Protein AF-A0A820RJD2-F1 (afdb_monomer)

Secondary structure (DSSP, 8-state):
-PPP---SPPPSS-SEEEEEEEETTT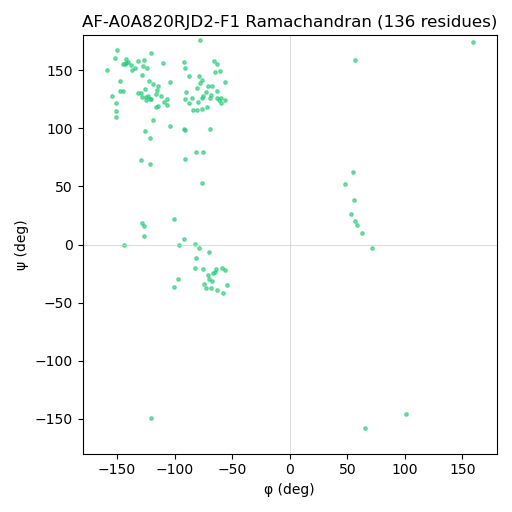TTEEEEEEEETTT--EEEE-TTT-EEEETTEEEE----S-S-EEE--SB--SSSS--GGG------S-----TTS-TT-B-S----EEEEEEE-TTS-EEEEEEEEE-----

Mean predicted aligned error: 5.6 Å

Sequence (138 aa):
PIPLTPPSDQVNSPKYEFNYSSDSSNNNIISFSIKRRKNQAILFDTSLGGLVLNNQFLQIITRLQSSHVYGFGENNHDSLKHNVTAKPSWGIFARDQGTNWDTNSNHYGQHPFYLVMEQTSDDKPSGCMHGVLLLNSN

Foldseek 3Di:
DPDDDDDPDDDDPDQKDKDKDFDPVPVRFIKIWIAGPVVRQTAWTQPPPGWDDDPPDTDGDTDHQDQQKADFDDFDDPDRGDPVVVVDDADFAADPDDHPDDHNYHYHHGFQKMKGQHADPVRHGPVDMDMDGDPDHD

Nearest PDB structures (foldseek):
  3top-assembly2_B  TM=8.978E-01  e=1.390E-06  Homo sapiens
  8cb1-assembly1_A  TM=8.876E-01  e=2.049E-06  Homo sapiens
  8cb6-assembly1_A  TM=8.802E-01  e=1.834E-06  Homo sapiens
  3ctt-assembly1_A  TM=9.058E-01  e=6.947E-06  unclassified
  5nn8-assembly1_A  TM=8.985E-01  e=1.597E-05  Homo sapiens

Structure (mmCIF, N/CA/C/O backbone):
data_AF-A0A820RJD2-F1
#
_entry.id   AF-A0A820RJD2-F1
#
loop_
_atom_site.group_PDB
_atom_site.id
_atom_site.type_symbol
_atom_site.label_atom_id
_atom_site.label_alt_id
_atom_site.label_comp_id
_atom_site.label_asym_id
_atom_site.label_entity_id
_atom_site.label_seq_id
_atom_site.pdbx_PDB_ins_code
_atom_site.Cartn_x
_atom_site.Cartn_y
_atom_site.Cartn_z
_atom_site.occupancy
_atom_site.B_iso_or_equiv
_atom_site.auth_seq_id
_atom_site.auth_comp_id
_atom_site.auth_asym_id
_atom_site.auth_atom_id
_atom_si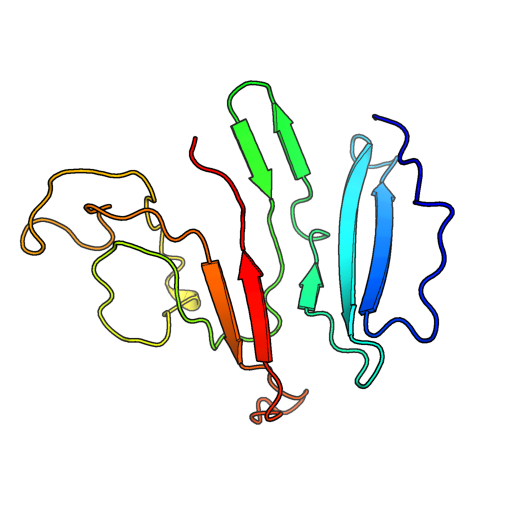te.pdbx_PDB_model_num
ATOM 1 N N . PRO A 1 1 ? -15.449 20.329 6.032 1.00 58.38 1 PRO A N 1
ATOM 2 C CA . PRO A 1 1 ? -15.290 18.853 6.032 1.00 58.38 1 PRO A CA 1
ATOM 3 C C . PRO A 1 1 ? -16.615 18.175 5.668 1.00 58.38 1 PRO A C 1
ATOM 5 O O . PRO A 1 1 ? -17.653 18.606 6.160 1.00 58.38 1 PRO A O 1
ATOM 8 N N . ILE A 1 2 ? -16.590 17.169 4.790 1.00 59.28 2 ILE A N 1
ATOM 9 C CA . ILE A 1 2 ? -17.786 16.373 4.475 1.00 59.28 2 ILE A CA 1
ATOM 10 C C . ILE A 1 2 ? -18.124 15.526 5.715 1.00 59.28 2 ILE A C 1
ATOM 12 O O . ILE A 1 2 ? -17.233 14.830 6.208 1.00 59.28 2 ILE A O 1
ATOM 16 N N . PRO A 1 3 ? -19.356 15.583 6.254 1.00 66.06 3 PRO A N 1
ATOM 17 C CA . PRO A 1 3 ? -19.755 14.737 7.374 1.00 66.06 3 PRO A CA 1
ATOM 18 C C . PRO A 1 3 ? -19.671 13.256 6.988 1.00 66.06 3 PRO A C 1
ATOM 20 O O . PRO A 1 3 ? -20.286 12.830 6.012 1.00 66.06 3 PRO A O 1
ATOM 23 N N . LEU A 1 4 ? -18.922 12.467 7.759 1.00 66.31 4 LEU A N 1
ATOM 24 C CA . LEU A 1 4 ? -18.863 11.019 7.575 1.00 66.31 4 LEU A CA 1
ATOM 25 C C . LEU A 1 4 ? -20.102 10.380 8.208 1.00 66.31 4 LEU A C 1
ATOM 27 O O . LEU A 1 4 ? -20.350 10.547 9.401 1.00 66.31 4 LEU A O 1
ATOM 31 N N . THR A 1 5 ? -20.872 9.643 7.410 1.00 77.25 5 THR A N 1
ATOM 32 C CA . THR A 1 5 ? -22.003 8.827 7.868 1.00 77.25 5 THR A CA 1
ATOM 33 C C . THR A 1 5 ? -21.571 7.361 7.860 1.00 77.25 5 THR A C 1
ATOM 35 O O . THR A 1 5 ? -21.472 6.768 6.785 1.00 77.25 5 THR A O 1
ATOM 38 N N . PRO A 1 6 ? -21.234 6.766 9.020 1.00 72.19 6 PRO A N 1
ATOM 39 C CA . PRO A 1 6 ? -20.865 5.358 9.066 1.00 72.19 6 PRO A CA 1
ATOM 40 C C . PRO A 1 6 ? -22.068 4.475 8.685 1.00 72.19 6 PRO A C 1
ATOM 42 O O . PRO A 1 6 ? -23.209 4.849 8.972 1.00 72.19 6 PRO A O 1
ATOM 45 N N . PRO A 1 7 ? -21.838 3.304 8.060 1.00 76.25 7 PRO A N 1
ATOM 46 C CA . PRO A 1 7 ? -22.906 2.357 7.759 1.00 76.25 7 PRO A CA 1
ATOM 47 C C . PRO A 1 7 ? -23.669 1.957 9.028 1.00 76.25 7 PRO A C 1
ATOM 49 O O . PRO A 1 7 ? -23.059 1.732 10.074 1.00 76.25 7 PRO A O 1
ATOM 52 N N . SER A 1 8 ? -24.995 1.833 8.931 1.00 78.56 8 SER A N 1
ATOM 53 C CA . SER A 1 8 ? -25.840 1.311 10.016 1.00 78.56 8 SER A CA 1
ATOM 54 C C . SER A 1 8 ? -25.656 -0.190 10.235 1.00 78.56 8 SER A C 1
ATOM 56 O O . SER A 1 8 ? -25.879 -0.693 11.336 1.00 78.56 8 SER A O 1
ATOM 58 N N . ASP A 1 9 ? -25.255 -0.901 9.183 1.00 80.94 9 ASP A N 1
ATOM 59 C CA . ASP A 1 9 ? -25.161 -2.352 9.183 1.00 80.94 9 ASP A CA 1
ATOM 60 C C . ASP A 1 9 ? -23.922 -2.803 9.953 1.00 80.94 9 ASP A C 1
ATOM 62 O O . ASP A 1 9 ? -22.778 -2.523 9.582 1.00 80.94 9 ASP A O 1
ATOM 66 N N . GLN A 1 10 ? -24.152 -3.528 11.045 1.00 78.25 10 GLN A N 1
ATOM 67 C CA . GLN A 1 10 ? -23.079 -4.106 11.838 1.00 78.25 10 GLN A CA 1
ATOM 68 C C . GLN A 1 10 ? -22.763 -5.515 11.349 1.00 78.25 10 GLN A C 1
ATOM 70 O O . GLN A 1 10 ? -23.620 -6.396 11.295 1.00 78.25 10 GLN A O 1
ATOM 75 N N . VAL A 1 11 ? -21.495 -5.742 11.015 1.00 83.25 11 VAL A N 1
ATOM 76 C CA . VAL A 1 11 ? -20.992 -7.079 10.696 1.00 83.25 11 VAL A CA 1
ATOM 77 C C . VAL A 1 11 ? -20.831 -7.866 11.994 1.00 83.25 11 VAL A C 1
ATOM 79 O O . VAL A 1 11 ? -20.134 -7.421 12.906 1.00 83.25 11 VAL A O 1
ATOM 82 N N . ASN A 1 12 ? -21.414 -9.064 12.065 1.00 87.12 12 ASN A N 1
ATOM 83 C CA . ASN A 1 12 ? -21.168 -9.989 13.170 1.00 87.12 12 ASN A CA 1
ATOM 84 C C . ASN A 1 12 ? -19.689 -10.410 13.187 1.00 87.12 12 ASN A C 1
ATOM 86 O O . ASN A 1 12 ? -19.163 -10.896 12.187 1.00 87.12 12 ASN A O 1
ATOM 90 N N . SER A 1 13 ? -19.021 -10.232 14.330 1.00 88.31 13 SER A N 1
ATOM 91 C CA . SER A 1 13 ? -17.605 -10.588 14.534 1.00 88.31 13 SER A CA 1
ATOM 92 C C . SER A 1 13 ? -16.647 -9.953 13.504 1.00 88.31 13 SER A C 1
ATOM 94 O O . SER A 1 13 ? -15.963 -10.664 12.758 1.00 88.31 13 SER A O 1
ATOM 96 N N . PRO A 1 14 ? -16.548 -8.610 13.456 1.00 91.81 14 PRO A N 1
ATOM 97 C CA . PRO A 1 14 ? -15.721 -7.925 12.469 1.00 91.81 14 PRO A CA 1
ATOM 98 C C . PRO A 1 14 ? -14.242 -8.288 12.655 1.00 91.81 14 PRO A C 1
ATOM 100 O O . PRO A 1 14 ? -13.703 -8.222 13.756 1.00 91.81 14 PRO A O 1
ATOM 103 N N . LYS A 1 15 ? -13.544 -8.652 11.573 1.00 94.19 15 LYS A N 1
ATOM 104 C CA . LYS A 1 15 ? -12.104 -8.992 11.630 1.00 94.19 15 LYS A CA 1
ATOM 105 C C . LYS A 1 15 ? -11.202 -7.762 11.775 1.00 94.19 15 LYS A C 1
ATOM 107 O O . LYS A 1 15 ? -10.064 -7.877 12.242 1.00 94.19 15 LYS A O 1
ATOM 112 N N . TYR A 1 16 ? -11.724 -6.599 11.400 1.00 95.00 16 TYR A N 1
ATOM 113 C CA . TYR A 1 16 ? -11.017 -5.327 11.380 1.00 95.00 16 TYR A CA 1
ATOM 114 C C . TYR A 1 16 ? -11.783 -4.268 12.176 1.00 95.00 16 TYR A C 1
ATOM 116 O O . TYR A 1 16 ? -12.977 -4.395 12.453 1.00 95.00 16 TYR A O 1
ATOM 124 N N . GLU A 1 17 ? -11.062 -3.242 12.586 1.00 94.25 17 GLU A N 1
ATOM 125 C CA . GLU A 1 17 ? -11.560 -2.056 13.263 1.00 94.25 17 GLU A CA 1
ATOM 126 C C . GLU A 1 17 ? -11.133 -0.851 12.429 1.00 94.25 17 GLU A C 1
ATOM 128 O O . GLU A 1 17 ? -9.963 -0.745 12.059 1.00 94.25 17 GLU A O 1
ATOM 133 N N . PHE A 1 18 ? -12.094 0.006 12.094 1.00 92.69 18 PHE A N 1
ATOM 134 C CA . PHE A 1 18 ? -11.868 1.250 11.372 1.00 92.69 18 PHE A CA 1
ATOM 135 C C . PHE A 1 18 ? -12.036 2.401 12.355 1.00 92.69 18 PHE A C 1
ATOM 137 O O . PHE A 1 18 ? -13.110 2.563 12.932 1.00 92.69 18 PHE A O 1
ATOM 144 N N . ASN A 1 19 ? -10.980 3.185 12.532 1.00 91.69 19 ASN A N 1
ATOM 145 C CA . ASN A 1 19 ? -10.979 4.358 13.395 1.00 91.69 19 ASN A CA 1
ATOM 146 C C . ASN A 1 19 ? -10.693 5.583 12.539 1.00 91.69 19 ASN A C 1
ATOM 148 O O . ASN A 1 19 ? -9.804 5.532 11.695 1.00 91.69 19 ASN A O 1
ATOM 152 N N . TYR A 1 20 ? -11.398 6.684 12.771 1.00 89.94 20 TYR A N 1
ATOM 153 C CA . TYR A 1 20 ? -11.134 7.951 12.099 1.00 89.94 20 TYR A CA 1
ATOM 154 C C . TYR A 1 20 ? -11.130 9.095 13.106 1.00 89.94 20 TYR A C 1
ATOM 156 O O . TYR A 1 20 ? -11.788 9.033 14.145 1.00 89.94 20 TYR A O 1
ATOM 164 N N . SER A 1 21 ? -10.378 10.141 12.795 1.00 86.06 21 SER A N 1
ATOM 165 C CA . SER A 1 21 ? -10.306 11.361 13.587 1.00 86.06 21 SER A CA 1
ATOM 166 C C . SER A 1 21 ? -10.200 12.574 12.670 1.00 86.06 21 SER A C 1
ATOM 168 O O . SER A 1 21 ? -9.779 12.478 11.514 1.00 86.06 21 SER A O 1
ATOM 170 N N . SER A 1 22 ? -10.615 13.723 13.193 1.00 84.38 22 SER A N 1
ATOM 171 C CA . SER A 1 22 ? -10.466 15.024 12.550 1.00 84.38 22 SER A CA 1
ATOM 172 C C . SER A 1 22 ? -9.730 15.934 13.518 1.00 84.38 22 SER A C 1
ATOM 174 O O . SER A 1 22 ? -10.185 16.109 14.648 1.00 84.38 22 SER A O 1
ATOM 176 N N . ASP A 1 23 ? -8.611 16.509 13.086 1.00 80.19 23 ASP A N 1
ATOM 177 C CA . ASP A 1 23 ? -7.859 17.467 13.895 1.00 80.19 23 ASP A CA 1
ATOM 178 C C . ASP A 1 23 ? -8.332 18.896 13.609 1.00 80.19 23 ASP A C 1
ATOM 180 O O . ASP A 1 23 ? -7.919 19.539 12.640 1.00 80.19 23 ASP A O 1
ATOM 184 N N . SER A 1 24 ? -9.208 19.405 14.476 1.00 77.38 24 SER A N 1
ATOM 185 C CA . SER A 1 24 ? -9.743 20.767 14.378 1.00 77.38 24 SER A CA 1
ATOM 186 C C . SER A 1 24 ? -8.677 21.856 14.544 1.00 77.38 24 SER A C 1
ATOM 188 O O . SER A 1 24 ? -8.896 22.984 14.108 1.00 77.38 24 SER A O 1
ATOM 190 N N . SER A 1 25 ? -7.531 21.544 15.162 1.00 79.12 25 SER A N 1
ATOM 191 C CA . SER A 1 25 ? -6.423 22.489 15.346 1.00 79.12 25 SER A CA 1
ATOM 192 C C . SER A 1 25 ? -5.526 22.602 14.110 1.00 79.12 25 SER A C 1
ATOM 194 O O . SER A 1 25 ? -4.859 23.618 13.922 1.00 79.12 25 SER A O 1
ATOM 196 N N . ASN A 1 26 ? -5.567 21.601 13.226 1.00 72.12 26 ASN A N 1
ATOM 197 C CA . ASN A 1 26 ? -4.748 21.517 12.023 1.00 72.12 26 ASN A CA 1
ATOM 198 C C . ASN A 1 26 ? -5.626 21.427 10.767 1.00 72.12 26 ASN A C 1
ATOM 200 O O . ASN A 1 26 ? -5.734 20.386 10.123 1.00 72.12 26 ASN A O 1
ATOM 204 N N . ASN A 1 27 ? -6.308 22.530 10.446 1.00 73.44 27 ASN A N 1
ATOM 205 C CA . ASN A 1 27 ? -7.124 22.704 9.237 1.00 73.44 27 ASN A CA 1
ATOM 206 C C . ASN A 1 27 ? -8.194 21.612 8.991 1.00 73.44 27 ASN A C 1
ATOM 208 O O . ASN A 1 27 ? -8.591 21.374 7.851 1.00 73.44 27 ASN A O 1
AT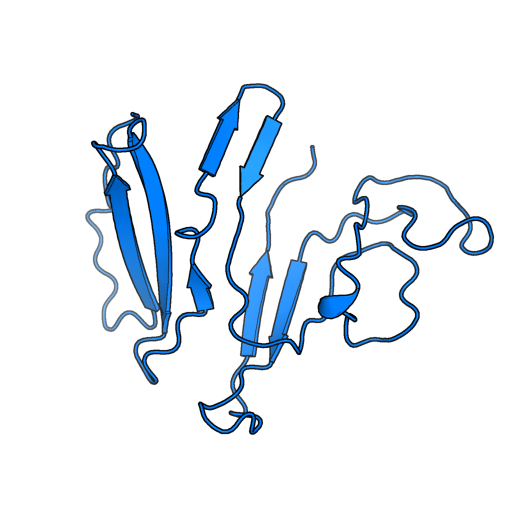OM 212 N N . ASN A 1 28 ? -8.680 20.950 10.050 1.00 76.38 28 ASN A N 1
ATOM 213 C CA . ASN A 1 28 ? -9.611 19.818 9.968 1.00 76.38 28 ASN A CA 1
ATOM 214 C C . ASN A 1 28 ? -9.092 18.661 9.099 1.00 76.38 28 ASN A C 1
ATOM 216 O O . ASN A 1 28 ? -9.864 18.052 8.350 1.00 76.38 28 ASN A O 1
ATOM 220 N N . ILE A 1 29 ? -7.790 18.363 9.173 1.00 79.44 29 ILE A N 1
ATOM 221 C CA . ILE A 1 29 ? -7.221 17.195 8.498 1.00 79.44 29 ILE A CA 1
ATOM 222 C C . ILE A 1 29 ? -7.911 15.934 9.026 1.00 79.44 29 ILE A C 1
ATOM 224 O O . ILE A 1 29 ? -7.958 15.682 10.232 1.00 79.44 29 ILE A O 1
ATOM 228 N N . ILE A 1 30 ? -8.443 15.142 8.095 1.00 84.94 30 ILE A N 1
ATOM 229 C CA . ILE A 1 30 ? -9.058 13.849 8.379 1.00 84.94 30 ILE A CA 1
ATOM 230 C C . ILE A 1 30 ? -7.980 12.775 8.280 1.00 84.94 30 ILE A C 1
ATOM 232 O O . ILE A 1 30 ? -7.256 12.693 7.284 1.00 84.94 30 ILE A O 1
ATOM 236 N N . SER A 1 31 ? -7.916 11.921 9.296 1.00 89.69 31 SER A N 1
ATOM 237 C CA . SER A 1 31 ? -7.101 10.712 9.277 1.00 89.69 31 SER A CA 1
ATOM 238 C C . SER A 1 31 ? -7.933 9.491 9.643 1.00 89.69 31 SER A C 1
ATOM 240 O O . SER A 1 31 ? -8.949 9.597 10.332 1.00 89.69 31 SER A O 1
ATOM 242 N N . PHE A 1 32 ? -7.520 8.326 9.160 1.00 92.38 32 PHE A N 1
ATOM 243 C CA . PHE A 1 32 ? -8.120 7.061 9.540 1.00 92.38 32 PHE A CA 1
ATOM 244 C C . PHE A 1 32 ? -7.069 5.965 9.658 1.00 92.38 32 PHE A C 1
ATOM 246 O O . PHE A 1 32 ? -5.975 6.046 9.099 1.00 92.38 32 PHE A O 1
ATOM 253 N N . SER A 1 33 ? -7.429 4.916 10.386 1.00 95.12 33 SER A N 1
ATOM 254 C CA . SER A 1 33 ? -6.627 3.713 10.520 1.00 95.12 33 SER A CA 1
ATOM 255 C C . SER A 1 33 ? -7.483 2.456 10.431 1.00 95.12 33 SER A C 1
ATOM 257 O O . SER A 1 33 ? -8.659 2.442 10.801 1.00 95.12 33 SER A O 1
ATOM 259 N N . ILE A 1 34 ? -6.866 1.389 9.931 1.00 96.25 34 ILE A N 1
ATOM 260 C CA . ILE A 1 34 ? -7.435 0.046 9.865 1.00 96.25 34 ILE A CA 1
ATOM 261 C C . ILE A 1 34 ? -6.578 -0.860 10.741 1.00 96.25 34 ILE A C 1
ATOM 263 O O . ILE A 1 34 ? -5.394 -1.071 10.471 1.00 96.25 34 ILE A O 1
ATOM 267 N N . LYS A 1 35 ? -7.188 -1.429 11.780 1.00 96.62 35 LYS A N 1
ATOM 268 C CA . LYS A 1 35 ? -6.530 -2.324 12.736 1.00 96.62 35 LYS A CA 1
ATOM 269 C C . LYS A 1 35 ? -7.122 -3.725 12.648 1.00 96.62 35 LYS A C 1
ATOM 271 O O . LYS A 1 35 ? -8.340 -3.900 12.661 1.00 96.62 35 LYS A O 1
ATOM 276 N N . ARG A 1 36 ? -6.282 -4.758 12.594 1.00 95.62 36 ARG A N 1
ATOM 277 C CA . ARG A 1 36 ? -6.732 -6.153 12.695 1.00 95.62 36 ARG A CA 1
ATOM 278 C C . ARG A 1 36 ? -7.058 -6.487 14.147 1.00 95.62 36 ARG A C 1
ATOM 280 O O . ARG A 1 36 ? -6.200 -6.377 15.015 1.00 95.62 36 ARG A O 1
ATOM 287 N N . ARG A 1 37 ? -8.266 -6.986 14.424 1.00 95.19 37 ARG A N 1
ATOM 288 C CA . ARG A 1 37 ? -8.695 -7.261 15.809 1.00 95.19 37 ARG A CA 1
ATOM 289 C C . ARG A 1 37 ? -7.947 -8.415 16.470 1.00 95.19 37 ARG A C 1
ATOM 291 O O . ARG A 1 37 ? -7.636 -8.339 17.652 1.00 95.19 37 ARG A O 1
ATOM 298 N N . LYS A 1 38 ? -7.632 -9.471 15.712 1.00 93.69 38 LYS A N 1
ATOM 299 C CA . LYS A 1 38 ? -7.027 -10.705 16.247 1.00 93.69 38 LYS A CA 1
ATOM 300 C C . LYS A 1 38 ? -5.697 -10.463 16.974 1.00 93.69 38 LYS A C 1
ATOM 302 O O . LYS A 1 38 ? -5.459 -11.078 18.002 1.00 93.69 38 LYS A O 1
ATOM 307 N N . ASN A 1 39 ? -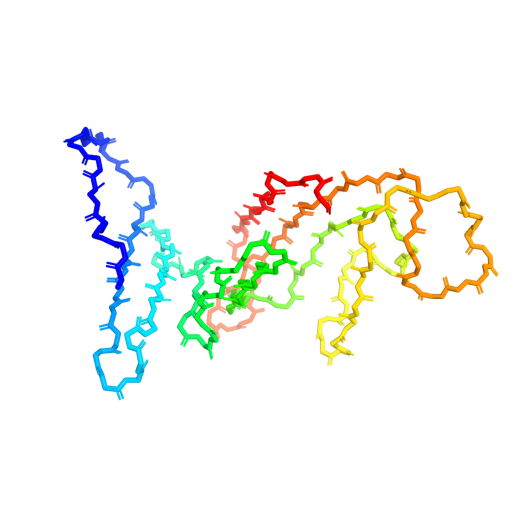4.837 -9.611 16.420 1.00 92.31 39 ASN A N 1
ATOM 308 C CA . ASN A 1 39 ? -3.482 -9.356 16.923 1.00 92.31 39 ASN A CA 1
ATOM 309 C C . ASN A 1 39 ? -3.203 -7.863 17.169 1.00 92.31 39 ASN A C 1
ATOM 311 O O . ASN A 1 39 ? -2.062 -7.501 17.424 1.00 92.31 39 ASN A O 1
ATOM 315 N N . GLN A 1 40 ? -4.225 -7.008 17.058 1.00 93.62 40 GLN A N 1
ATOM 316 C CA . GLN A 1 40 ? -4.141 -5.552 17.227 1.00 93.62 40 GLN A CA 1
ATOM 317 C C . GLN A 1 40 ? -3.156 -4.847 16.273 1.00 93.62 40 GLN A C 1
ATOM 319 O O . GLN A 1 40 ? -2.819 -3.687 16.495 1.00 93.62 40 GLN A O 1
ATOM 324 N N . ALA A 1 41 ? -2.729 -5.502 15.188 1.00 94.25 41 ALA A N 1
ATOM 325 C CA . ALA A 1 41 ? -1.817 -4.906 14.218 1.00 94.25 41 ALA A CA 1
ATOM 326 C C . ALA A 1 41 ? -2.504 -3.773 13.441 1.00 94.25 41 ALA A C 1
ATOM 328 O O . ALA A 1 41 ? -3.588 -3.965 12.880 1.00 94.25 41 ALA A O 1
ATOM 329 N N . ILE A 1 42 ? -1.860 -2.607 13.388 1.00 95.44 42 ILE A N 1
ATOM 330 C CA . ILE A 1 42 ? -2.272 -1.480 12.545 1.00 95.44 42 ILE A CA 1
ATOM 331 C C . ILE A 1 42 ? -1.767 -1.759 11.128 1.00 95.44 42 ILE A C 1
ATOM 333 O O . ILE A 1 42 ? -0.565 -1.878 10.910 1.00 95.44 42 ILE A O 1
ATOM 337 N N . LEU A 1 43 ? -2.692 -1.922 10.184 1.00 96.06 43 LEU A N 1
ATOM 338 C CA . LEU A 1 43 ? -2.394 -2.323 8.804 1.00 96.06 43 LEU A CA 1
ATOM 339 C C . LEU A 1 43 ? -2.319 -1.122 7.856 1.00 96.06 43 LEU A C 1
ATOM 341 O O . LEU A 1 43 ? -1.606 -1.153 6.861 1.00 96.06 43 LEU A O 1
ATOM 345 N N . PHE A 1 44 ? -3.074 -0.071 8.164 1.00 96.19 44 PHE A N 1
ATOM 346 C CA . PHE A 1 44 ? -3.137 1.160 7.387 1.00 96.19 44 PHE A CA 1
ATOM 347 C C . PHE A 1 44 ? -3.373 2.315 8.357 1.00 96.19 44 PHE A C 1
ATOM 349 O O . PHE A 1 44 ? -4.238 2.196 9.224 1.00 96.19 44 PHE A O 1
ATOM 356 N N . ASP A 1 45 ? -2.610 3.397 8.251 1.00 94.88 45 ASP A N 1
ATOM 357 C CA . ASP A 1 45 ? -2.668 4.537 9.172 1.00 94.88 45 ASP A CA 1
ATOM 358 C C . ASP A 1 45 ? -2.271 5.823 8.453 1.00 94.88 45 ASP A C 1
ATOM 360 O O . ASP A 1 45 ? -1.098 6.017 8.122 1.00 94.88 45 ASP A O 1
ATOM 364 N N . THR A 1 46 ? -3.247 6.707 8.240 1.00 93.88 46 THR A N 1
ATOM 365 C CA . THR A 1 46 ? -3.048 7.969 7.519 1.00 93.88 46 THR A CA 1
ATOM 366 C C . THR A 1 46 ? -2.695 9.162 8.398 1.00 93.88 46 THR A C 1
ATOM 368 O O . THR A 1 46 ? -2.548 10.273 7.886 1.00 93.88 46 THR A O 1
ATOM 371 N N . SER A 1 47 ? -2.502 8.966 9.705 1.00 89.19 47 SER A N 1
ATOM 372 C CA . SER A 1 47 ? -2.234 10.052 10.661 1.00 89.19 47 SER A CA 1
ATOM 373 C C . SER A 1 47 ? -0.977 10.880 10.356 1.00 89.19 47 SER A C 1
ATOM 375 O O . SER A 1 47 ? -0.868 12.011 10.819 1.00 89.19 47 SER A O 1
ATOM 377 N N . LEU A 1 48 ? -0.036 10.353 9.562 1.00 85.50 48 LEU A N 1
ATOM 378 C CA . LEU A 1 48 ? 1.238 11.015 9.259 1.00 85.50 48 LEU A CA 1
ATOM 379 C C . LEU A 1 48 ? 1.113 12.185 8.271 1.00 85.50 48 LEU A C 1
ATOM 381 O O . LEU A 1 48 ? 1.876 13.141 8.364 1.00 85.50 48 LEU A O 1
ATOM 385 N N . GLY A 1 49 ? 0.191 12.099 7.312 1.00 78.00 49 GLY A N 1
ATOM 386 C CA . GLY A 1 49 ? 0.080 13.080 6.225 1.00 78.00 49 GLY A CA 1
ATOM 387 C C . GLY A 1 49 ? -1.346 13.379 5.772 1.00 78.00 49 GLY A C 1
ATOM 388 O O . GLY A 1 49 ? -1.535 14.211 4.889 1.00 78.00 49 GLY A O 1
ATOM 389 N N . GLY A 1 50 ? -2.342 12.725 6.378 1.00 74.69 50 GLY A N 1
ATOM 390 C CA . GLY A 1 50 ? -3.752 12.949 6.099 1.00 74.69 50 GLY A CA 1
ATOM 391 C C . GLY A 1 50 ? -4.176 12.553 4.685 1.00 74.69 50 GLY A C 1
ATOM 392 O O . GLY A 1 50 ? -3.548 11.730 4.011 1.00 74.69 50 GLY A O 1
ATOM 393 N N . LEU A 1 51 ? -5.289 13.148 4.263 1.00 84.56 51 LEU A N 1
ATOM 394 C CA . LEU A 1 51 ? -5.937 12.938 2.975 1.00 84.56 51 LEU A CA 1
ATOM 395 C C . LEU A 1 51 ? -6.101 14.287 2.264 1.00 84.56 51 LEU A C 1
ATOM 397 O O . LEU A 1 51 ? -6.682 15.214 2.829 1.00 84.56 51 LEU A O 1
ATOM 401 N N . VAL A 1 52 ? -5.636 14.387 1.018 1.00 85.31 52 VAL A N 1
ATOM 402 C CA . VAL A 1 52 ? -5.903 15.535 0.138 1.00 85.31 52 VAL A CA 1
ATOM 403 C C . VAL A 1 52 ? -6.898 15.099 -0.928 1.00 85.31 52 VAL A C 1
ATOM 405 O O . VAL A 1 52 ? -6.649 14.122 -1.631 1.00 85.31 52 VAL A O 1
ATOM 408 N N . LEU A 1 53 ? -8.013 15.824 -1.047 1.00 87.56 53 LEU A N 1
ATOM 409 C CA . LEU A 1 53 ? -9.063 15.573 -2.036 1.00 87.56 53 LEU A CA 1
ATOM 410 C C . LEU A 1 53 ? -9.333 16.848 -2.837 1.00 87.56 53 LEU A C 1
ATOM 412 O O . LEU A 1 53 ? -10.078 17.719 -2.395 1.00 87.56 53 LEU A O 1
ATOM 416 N N . ASN A 1 54 ? -8.735 16.945 -4.020 1.00 89.25 54 ASN A N 1
ATOM 417 C CA . ASN A 1 54 ? -9.006 17.993 -4.999 1.00 89.25 54 ASN A CA 1
ATOM 418 C C . ASN A 1 54 ? -9.504 17.371 -6.309 1.00 89.25 54 ASN A C 1
ATOM 420 O O . ASN A 1 54 ? -9.308 16.185 -6.559 1.00 89.25 54 ASN A O 1
ATOM 424 N N . ASN A 1 55 ? -10.093 18.194 -7.182 1.00 91.88 55 ASN A N 1
ATOM 425 C CA . ASN A 1 55 ? -10.709 17.741 -8.435 1.00 91.88 55 ASN A CA 1
ATOM 426 C C . ASN A 1 55 ? -9.773 16.916 -9.346 1.00 91.88 55 ASN A C 1
ATOM 428 O O . ASN A 1 55 ? -10.225 15.997 -10.011 1.00 91.88 55 ASN A O 1
ATOM 432 N N . GLN A 1 56 ? -8.478 17.241 -9.379 1.00 95.31 56 GLN A N 1
ATOM 433 C CA . GLN A 1 56 ? -7.476 16.553 -10.210 1.00 95.31 56 GLN A CA 1
ATOM 434 C C . GLN A 1 56 ? -6.248 16.111 -9.399 1.00 95.31 56 GLN A C 1
ATOM 436 O O . GLN A 1 56 ? -5.174 15.895 -9.951 1.00 95.31 56 GLN A O 1
ATOM 441 N N . PHE A 1 57 ? -6.374 16.031 -8.072 1.00 93.12 57 PHE A N 1
ATOM 442 C CA . PHE A 1 57 ? -5.277 15.595 -7.214 1.00 93.12 57 PHE A CA 1
ATOM 443 C C . PHE A 1 57 ? -5.816 14.933 -5.952 1.00 93.12 57 PHE A C 1
ATOM 445 O O . PHE A 1 57 ? -6.456 15.581 -5.119 1.00 93.12 57 PHE A O 1
ATOM 452 N N . LEU A 1 58 ? -5.527 13.643 -5.820 1.00 93.06 58 LEU A N 1
ATOM 453 C CA . LEU A 1 58 ? -5.830 12.847 -4.643 1.00 93.06 58 LEU A CA 1
ATOM 454 C C . LEU A 1 58 ? -4.507 12.389 -4.034 1.00 93.06 58 LEU A C 1
ATOM 456 O O . LEU A 1 58 ? -3.665 11.837 -4.738 1.00 93.06 58 LEU A O 1
ATOM 460 N N . GLN A 1 59 ? -4.330 12.589 -2.731 1.00 92.12 59 GLN A N 1
ATOM 461 C CA . GLN A 1 59 ? -3.159 12.087 -2.015 1.00 92.12 59 GLN A CA 1
ATOM 462 C C . GLN A 1 59 ? -3.595 11.377 -0.747 1.00 92.12 59 GLN A C 1
ATOM 464 O O . GLN A 1 59 ? -4.334 11.933 0.066 1.00 92.12 59 GLN A O 1
ATOM 469 N N . ILE A 1 60 ? -3.076 10.168 -0.565 1.00 93.19 60 ILE A N 1
ATOM 470 C CA . ILE A 1 60 ? -3.198 9.394 0.660 1.00 93.19 60 ILE A CA 1
ATOM 471 C C . ILE A 1 60 ? -1.806 8.930 1.073 1.00 93.19 60 ILE A C 1
ATOM 473 O O . ILE A 1 60 ? -1.043 8.414 0.259 1.00 93.19 60 ILE A O 1
ATOM 477 N N . ILE A 1 61 ? -1.462 9.143 2.337 1.00 92.88 61 ILE A N 1
ATOM 478 C CA . ILE A 1 61 ? -0.210 8.665 2.922 1.00 92.88 61 ILE A CA 1
ATOM 479 C C . ILE A 1 61 ? -0.583 7.635 3.973 1.00 92.88 61 ILE A C 1
ATOM 481 O O . ILE A 1 61 ? -1.504 7.872 4.745 1.00 92.88 61 ILE A O 1
ATOM 485 N N . THR A 1 62 ? 0.129 6.511 4.020 1.00 94.25 62 THR A N 1
ATOM 486 C CA . THR A 1 62 ? -0.015 5.529 5.097 1.00 94.25 62 THR A CA 1
ATOM 487 C C . THR A 1 62 ? 1.334 5.182 5.695 1.00 94.25 62 THR A C 1
ATOM 489 O O . THR A 1 62 ? 2.340 5.089 4.990 1.00 94.25 62 THR A O 1
ATOM 492 N N . ARG A 1 63 ? 1.354 4.924 7.001 1.00 93.31 63 ARG A N 1
ATOM 493 C CA . ARG A 1 63 ? 2.463 4.216 7.634 1.00 93.31 63 ARG A CA 1
ATOM 494 C C . ARG A 1 63 ? 2.398 2.740 7.238 1.00 93.31 63 ARG A C 1
ATOM 496 O O . ARG A 1 63 ? 1.338 2.122 7.321 1.00 93.31 63 ARG A O 1
ATOM 503 N N . LEU A 1 64 ? 3.520 2.183 6.791 1.00 93.00 64 LEU A N 1
ATOM 504 C CA . LEU A 1 64 ? 3.639 0.748 6.536 1.00 93.00 64 LEU A CA 1
ATOM 505 C C . LEU A 1 64 ? 3.818 0.002 7.861 1.00 93.00 64 LEU A C 1
ATOM 507 O O . LEU A 1 64 ? 4.575 0.449 8.721 1.00 93.00 64 LEU A O 1
ATOM 511 N N . GLN A 1 65 ? 3.159 -1.149 8.007 1.00 93.38 65 GLN A N 1
ATOM 512 C CA . GLN A 1 65 ? 3.340 -2.011 9.181 1.00 93.38 65 GLN A CA 1
ATOM 513 C C . GLN A 1 65 ? 4.750 -2.628 9.225 1.00 93.38 65 GLN A C 1
ATOM 515 O O . GLN A 1 65 ? 5.285 -2.848 10.306 1.00 93.38 65 GLN A O 1
ATOM 520 N N . SER A 1 66 ? 5.355 -2.878 8.057 1.00 94.19 66 SER A N 1
ATOM 521 C CA . SER A 1 66 ? 6.703 -3.433 7.911 1.00 94.19 66 SER A CA 1
ATOM 522 C C . SER A 1 66 ? 7.381 -2.932 6.628 1.00 94.19 66 SER A C 1
ATOM 524 O O . SER A 1 66 ? 6.729 -2.394 5.732 1.00 94.19 66 SER A O 1
ATOM 526 N N . SER A 1 67 ? 8.692 -3.158 6.499 1.00 93.88 67 SER A N 1
ATOM 527 C CA . SER A 1 67 ? 9.449 -2.865 5.268 1.00 93.88 67 SER A CA 1
ATOM 528 C C . SER A 1 67 ? 9.341 -3.959 4.191 1.00 93.88 67 SER A C 1
ATOM 530 O O . SER A 1 67 ? 9.962 -3.858 3.134 1.00 93.88 67 SER A O 1
ATOM 532 N N . HIS A 1 68 ? 8.588 -5.032 4.443 1.00 95.31 68 HIS A N 1
ATOM 533 C CA . HIS A 1 68 ? 8.444 -6.171 3.535 1.00 95.31 68 HIS A CA 1
ATOM 534 C C . HIS A 1 68 ? 7.263 -5.958 2.590 1.00 95.31 68 HIS A C 1
ATOM 536 O O . HIS A 1 68 ? 6.212 -6.578 2.757 1.00 95.31 68 HIS A O 1
ATOM 542 N N . VAL A 1 69 ? 7.452 -5.062 1.620 1.00 96.62 69 VAL A N 1
ATOM 543 C CA . VAL A 1 69 ? 6.431 -4.660 0.641 1.00 96.62 69 VAL A CA 1
ATOM 544 C C . VAL A 1 69 ? 6.698 -5.302 -0.719 1.00 96.62 69 VAL A C 1
ATOM 546 O O . VAL A 1 69 ? 7.845 -5.376 -1.159 1.00 96.62 69 VAL A O 1
ATOM 549 N N . TYR A 1 70 ? 5.628 -5.733 -1.381 1.00 97.12 70 TYR A N 1
ATOM 550 C CA . TYR A 1 70 ? 5.623 -6.431 -2.667 1.00 97.12 70 TYR A CA 1
ATOM 551 C C . TYR A 1 70 ? 4.464 -5.928 -3.536 1.00 97.12 70 TYR A C 1
ATOM 553 O O . TYR A 1 70 ? 3.459 -5.463 -2.999 1.00 97.12 70 TYR A O 1
ATOM 561 N N . GLY A 1 71 ? 4.548 -6.080 -4.857 1.00 96.56 71 GLY A N 1
ATOM 562 C CA . GLY A 1 71 ? 3.491 -5.667 -5.789 1.00 96.56 71 GLY A CA 1
ATOM 563 C C . GLY A 1 71 ? 3.804 -4.337 -6.466 1.00 96.56 71 GLY A C 1
ATOM 564 O O . GLY A 1 71 ? 4.972 -4.063 -6.728 1.00 96.56 71 GLY A O 1
ATOM 565 N N . PHE A 1 72 ? 2.775 -3.533 -6.732 1.00 95.56 72 PHE A N 1
ATOM 566 C CA . PHE A 1 72 ? 2.769 -2.427 -7.695 1.00 95.56 72 PHE A CA 1
ATOM 567 C C . PHE A 1 72 ? 3.143 -2.868 -9.118 1.00 95.56 72 PHE A C 1
ATOM 569 O O . PHE A 1 72 ? 3.735 -3.927 -9.333 1.00 95.56 72 PHE A O 1
ATOM 576 N N . GLY A 1 73 ? 2.751 -2.081 -10.114 1.00 93.75 73 GLY A N 1
ATOM 577 C CA . GLY A 1 73 ? 3.133 -2.336 -11.497 1.00 93.75 73 GLY A CA 1
ATOM 578 C C . GLY A 1 73 ? 2.222 -1.664 -12.522 1.00 93.75 73 GLY A C 1
ATOM 579 O O . GLY A 1 73 ? 1.191 -1.097 -12.169 1.00 93.75 73 GLY A O 1
ATOM 580 N N . GLU A 1 74 ? 2.553 -1.749 -13.807 1.00 95.12 74 GLU A N 1
ATOM 581 C CA . GLU A 1 74 ? 3.733 -2.437 -14.352 1.00 95.12 74 GLU A CA 1
ATOM 582 C C . GLU A 1 74 ? 4.972 -1.521 -14.394 1.00 95.12 74 GLU A C 1
ATOM 584 O O . GLU A 1 74 ? 4.960 -0.472 -15.037 1.00 95.12 74 GLU A O 1
ATOM 589 N N . ASN A 1 75 ? 6.047 -1.934 -13.716 1.00 94.06 75 ASN A N 1
ATOM 590 C CA . ASN A 1 75 ? 7.324 -1.224 -13.607 1.00 94.06 75 ASN A CA 1
ATOM 591 C C . ASN A 1 75 ? 8.473 -2.248 -13.581 1.00 94.06 75 ASN A C 1
ATOM 593 O O . ASN A 1 75 ? 8.286 -3.388 -13.148 1.00 94.06 75 ASN A O 1
ATOM 597 N N . ASN A 1 76 ? 9.677 -1.836 -13.977 1.00 91.50 76 ASN A N 1
ATOM 598 C CA . ASN A 1 76 ? 10.883 -2.619 -13.714 1.00 91.50 76 ASN A CA 1
ATOM 599 C C . ASN A 1 76 ? 11.240 -2.561 -12.221 1.00 91.50 76 ASN A C 1
ATOM 601 O O . ASN A 1 76 ? 11.549 -1.488 -11.701 1.00 91.50 76 ASN A O 1
ATOM 605 N N . HIS A 1 77 ? 11.238 -3.711 -11.547 1.00 91.25 77 HIS A N 1
ATOM 606 C CA . HIS A 1 77 ? 11.709 -3.844 -10.167 1.00 91.25 77 HIS A CA 1
ATOM 607 C C . HIS A 1 77 ? 12.994 -4.680 -10.124 1.00 91.25 77 HIS A C 1
ATOM 609 O O . HIS A 1 77 ? 13.008 -5.808 -10.614 1.00 91.25 77 HIS A O 1
ATOM 615 N N . ASP A 1 78 ? 14.047 -4.169 -9.477 1.00 89.69 78 ASP A N 1
ATOM 616 C CA . ASP A 1 78 ? 15.331 -4.883 -9.337 1.00 89.69 78 ASP A CA 1
ATOM 617 C C . ASP A 1 78 ? 15.223 -6.146 -8.469 1.00 89.69 78 ASP A C 1
ATOM 619 O O . ASP A 1 78 ? 16.032 -7.069 -8.566 1.00 89.69 78 ASP A O 1
ATOM 623 N N . SER A 1 79 ? 14.227 -6.193 -7.583 1.00 93.75 79 SER A N 1
ATOM 624 C CA . SER A 1 79 ? 13.932 -7.365 -6.768 1.00 93.75 79 SER A CA 1
ATOM 625 C C . SER A 1 79 ? 12.451 -7.422 -6.407 1.00 93.75 79 SER A C 1
ATOM 627 O O . SER A 1 79 ? 11.753 -6.411 -6.447 1.00 93.75 79 SER A O 1
ATOM 629 N N . LEU A 1 80 ? 11.972 -8.606 -6.020 1.00 95.00 80 LEU A N 1
ATOM 630 C CA . LEU A 1 80 ? 10.571 -8.809 -5.648 1.00 95.00 80 LEU A CA 1
ATOM 631 C C . LEU A 1 80 ? 10.169 -7.986 -4.407 1.00 95.00 80 LEU A C 1
ATOM 633 O O . LEU A 1 80 ? 9.060 -7.458 -4.363 1.00 95.00 80 LEU A O 1
ATOM 637 N N . LYS A 1 81 ? 11.059 -7.883 -3.405 1.00 95.69 81 LYS A N 1
ATOM 638 C CA . LYS A 1 81 ? 10.857 -7.049 -2.210 1.00 95.69 81 LYS A CA 1
ATOM 639 C C . LYS A 1 81 ? 11.296 -5.619 -2.509 1.00 95.69 81 LYS A C 1
ATOM 641 O O . LYS A 1 81 ? 12.452 -5.371 -2.832 1.00 95.69 81 LYS A O 1
ATOM 646 N N . HIS A 1 82 ? 10.416 -4.660 -2.278 1.00 95.06 82 HIS A N 1
ATOM 647 C CA . HIS A 1 82 ? 10.733 -3.251 -2.478 1.00 95.06 82 HIS A CA 1
ATOM 648 C C . HIS A 1 82 ? 11.767 -2.717 -1.484 1.00 95.06 82 HIS A C 1
ATOM 650 O O . HIS A 1 82 ? 11.663 -2.934 -0.273 1.00 95.06 82 HIS A O 1
ATOM 656 N N . ASN A 1 83 ? 12.730 -1.934 -1.979 1.00 94.12 83 ASN A N 1
ATOM 657 C CA . ASN A 1 83 ? 13.614 -1.134 -1.132 1.00 94.12 83 ASN A CA 1
ATOM 658 C C . ASN A 1 83 ? 12.913 0.173 -0.727 1.00 94.12 83 ASN A C 1
ATOM 660 O O . ASN A 1 83 ? 13.155 1.237 -1.293 1.00 94.12 83 ASN A O 1
ATOM 664 N N . VAL A 1 84 ? 12.031 0.092 0.270 1.00 92.12 84 VAL A N 1
ATOM 665 C CA . VAL A 1 84 ? 11.241 1.245 0.741 1.00 92.12 84 VAL A CA 1
ATOM 666 C C . VAL A 1 84 ? 12.093 2.359 1.366 1.00 92.12 84 VAL A C 1
ATOM 668 O O . VAL A 1 84 ? 11.688 3.520 1.361 1.00 92.12 84 VAL A O 1
ATOM 671 N N . THR A 1 85 ? 13.295 2.043 1.858 1.00 92.38 85 THR A N 1
ATOM 672 C CA . THR A 1 85 ? 14.226 3.028 2.437 1.00 92.38 85 THR A CA 1
ATOM 673 C C . THR A 1 85 ? 14.805 3.960 1.373 1.00 92.38 85 THR A C 1
ATOM 675 O O . THR A 1 85 ? 15.072 5.124 1.667 1.00 92.38 85 THR A O 1
ATOM 678 N N . ALA A 1 86 ? 14.940 3.485 0.129 1.00 89.81 86 ALA A N 1
ATOM 679 C CA . ALA A 1 86 ? 15.367 4.304 -1.005 1.00 89.81 86 ALA A CA 1
ATOM 680 C C . ALA A 1 86 ? 14.307 5.332 -1.449 1.00 89.81 86 ALA A C 1
ATOM 682 O O . ALA A 1 86 ? 14.604 6.171 -2.294 1.00 89.81 86 ALA A O 1
ATOM 683 N N . LYS A 1 87 ? 13.092 5.286 -0.875 1.00 87.00 87 LYS A N 1
ATOM 684 C CA . LYS A 1 87 ? 11.945 6.145 -1.219 1.00 87.00 87 LYS A CA 1
ATOM 685 C C . LYS A 1 87 ? 11.696 6.222 -2.738 1.00 87.00 87 LYS A C 1
ATOM 687 O O . LYS A 1 87 ? 11.632 7.324 -3.285 1.00 87.00 87 LYS A O 1
ATOM 692 N N . PRO A 1 88 ? 11.590 5.070 -3.426 1.00 89.94 88 PRO A N 1
ATOM 693 C CA . PRO A 1 88 ? 11.329 5.054 -4.857 1.00 89.94 88 PRO A CA 1
ATOM 694 C C . PRO A 1 88 ? 9.959 5.666 -5.169 1.00 89.94 88 PRO A C 1
ATOM 696 O O . PRO A 1 88 ? 9.050 5.662 -4.335 1.00 89.94 88 PRO A O 1
ATOM 699 N N . SER A 1 89 ? 9.818 6.160 -6.395 1.00 92.44 89 SER A N 1
ATOM 700 C CA . SER A 1 89 ? 8.544 6.587 -6.965 1.00 92.44 89 SER A CA 1
ATOM 701 C C . SER A 1 89 ? 8.300 5.778 -8.231 1.00 92.44 89 SER A C 1
ATOM 703 O O . SER A 1 89 ? 9.159 5.762 -9.110 1.00 92.44 89 SER A O 1
ATOM 705 N N . TRP A 1 90 ? 7.149 5.114 -8.309 1.00 93.38 90 TRP A N 1
ATOM 706 C CA . TRP A 1 90 ? 6.735 4.325 -9.467 1.00 93.38 90 TRP A CA 1
ATOM 707 C C . TRP A 1 90 ? 5.513 4.968 -10.103 1.00 93.38 90 TRP A C 1
ATOM 709 O O . TRP A 1 90 ? 4.468 5.103 -9.463 1.00 93.38 90 TRP A O 1
ATOM 719 N N . GLY A 1 91 ? 5.644 5.369 -11.365 1.00 93.94 91 GLY A N 1
ATOM 720 C CA . GLY A 1 91 ? 4.494 5.803 -12.149 1.00 93.94 91 GLY A CA 1
ATOM 721 C C . GLY A 1 91 ? 3.606 4.605 -12.481 1.00 93.94 91 GLY A C 1
ATOM 722 O O . GLY A 1 91 ? 4.115 3.564 -12.891 1.00 93.94 91 GLY A O 1
ATOM 723 N N . ILE A 1 92 ? 2.288 4.755 -12.349 1.00 96.12 92 ILE A N 1
ATOM 724 C CA . ILE A 1 92 ? 1.307 3.744 -12.766 1.00 96.12 92 ILE A CA 1
ATOM 725 C C . ILE A 1 92 ? 0.375 4.392 -13.784 1.00 96.12 92 ILE A C 1
ATOM 727 O O . ILE A 1 92 ? -0.624 5.012 -13.437 1.00 96.12 92 ILE A O 1
ATOM 731 N N . PHE A 1 93 ? 0.728 4.269 -15.058 1.00 96.56 93 PHE A N 1
ATOM 732 C CA . PHE A 1 93 ? -0.088 4.732 -16.173 1.00 96.56 93 PHE A CA 1
ATOM 733 C C . PHE A 1 93 ? 0.257 3.901 -17.402 1.00 96.56 93 PHE A C 1
ATOM 735 O O . PHE A 1 93 ? 1.437 3.783 -17.721 1.00 96.56 93 PHE A O 1
ATOM 742 N N . ALA A 1 94 ? -0.732 3.309 -18.069 1.00 96.81 94 ALA A N 1
ATOM 743 C CA . ALA A 1 94 ? -0.463 2.418 -19.193 1.00 96.81 94 ALA A CA 1
ATOM 744 C C . ALA A 1 94 ? 0.305 3.162 -20.299 1.00 96.81 94 ALA A C 1
ATOM 746 O O . ALA A 1 94 ? -0.152 4.184 -20.817 1.00 96.81 94 ALA A O 1
ATOM 747 N N . ARG A 1 95 ? 1.488 2.659 -20.646 1.00 95.06 95 ARG A N 1
ATOM 748 C CA . ARG A 1 95 ? 2.384 3.251 -21.635 1.00 95.06 95 ARG A CA 1
ATOM 749 C C . ARG A 1 95 ? 3.116 2.163 -22.408 1.00 95.06 95 ARG A C 1
ATOM 751 O O . ARG A 1 95 ? 3.714 1.269 -21.819 1.00 95.06 95 ARG A O 1
ATOM 758 N N . ASP A 1 96 ? 3.115 2.297 -23.730 1.00 94.81 96 ASP A N 1
ATOM 759 C CA . ASP A 1 96 ? 3.975 1.505 -24.605 1.00 94.81 96 ASP A CA 1
ATOM 760 C C . ASP A 1 96 ? 5.437 1.932 -24.396 1.00 94.81 96 ASP A C 1
ATOM 762 O O . ASP A 1 96 ? 5.863 3.006 -24.833 1.00 94.81 96 ASP A O 1
ATOM 766 N N . GLN A 1 97 ? 6.163 1.142 -23.606 1.00 90.69 97 GLN A N 1
ATOM 767 C CA . GLN A 1 97 ? 7.542 1.408 -23.225 1.00 90.69 97 GLN A CA 1
ATOM 768 C C . GLN A 1 97 ? 8.284 0.099 -22.964 1.00 90.69 97 GLN A C 1
ATOM 770 O O . GLN A 1 97 ? 7.938 -0.654 -22.053 1.00 90.69 97 GLN A O 1
ATOM 775 N N . GLY A 1 98 ? 9.372 -0.126 -23.701 1.00 88.44 98 GLY A N 1
ATOM 776 C CA . GLY A 1 98 ? 10.284 -1.240 -23.447 1.00 88.44 98 GLY A CA 1
ATOM 777 C C . GLY A 1 98 ? 11.021 -1.122 -22.107 1.00 88.44 98 GLY A C 1
ATOM 778 O O . GLY A 1 98 ? 11.188 -0.038 -21.547 1.00 88.44 98 GLY A O 1
ATOM 779 N N . THR A 1 99 ? 11.504 -2.250 -21.594 1.00 86.12 99 THR A N 1
ATOM 780 C CA . THR A 1 99 ? 12.104 -2.362 -20.252 1.00 86.12 99 THR A CA 1
ATOM 781 C C . THR A 1 99 ? 13.552 -1.862 -20.158 1.00 86.12 99 THR A C 1
ATOM 783 O O . THR A 1 99 ? 14.122 -1.837 -19.075 1.00 86.12 99 THR A O 1
ATOM 786 N N . ASN A 1 100 ? 14.171 -1.443 -21.259 1.00 80.94 100 ASN A N 1
ATOM 787 C CA . ASN A 1 100 ? 15.598 -1.110 -21.363 1.00 80.94 100 ASN A CA 1
ATOM 788 C C . ASN A 1 100 ? 15.934 0.385 -21.205 1.00 80.94 100 ASN A C 1
ATOM 790 O O . ASN A 1 100 ? 17.103 0.744 -21.326 1.00 80.94 100 ASN A O 1
ATOM 794 N N . TRP A 1 101 ? 14.947 1.259 -21.004 1.00 66.12 101 TRP A N 1
ATOM 795 C CA . TRP A 1 101 ? 15.157 2.709 -21.128 1.00 66.12 101 TRP A CA 1
ATOM 796 C C . TRP A 1 101 ? 15.332 3.463 -19.812 1.00 66.12 101 TRP A C 1
ATOM 798 O O . TRP A 1 101 ? 16.098 4.421 -19.790 1.00 66.12 101 TRP A O 1
ATOM 808 N N . ASP A 1 102 ? 14.626 3.083 -18.745 1.00 72.44 102 ASP A N 1
ATOM 809 C CA . ASP A 1 102 ? 14.640 3.841 -17.490 1.00 72.44 102 ASP A CA 1
ATOM 810 C C . ASP A 1 102 ? 14.212 2.984 -16.288 1.00 72.44 102 ASP A C 1
ATOM 812 O O . ASP A 1 102 ? 13.417 2.044 -16.396 1.00 72.44 102 ASP A O 1
ATOM 816 N N . THR A 1 103 ? 14.761 3.331 -15.131 1.00 76.50 103 THR A N 1
ATOM 817 C CA . THR A 1 103 ? 14.466 2.724 -13.833 1.00 76.50 103 THR A CA 1
ATOM 818 C C . THR A 1 103 ? 13.173 3.311 -13.268 1.00 76.50 103 THR A C 1
ATOM 820 O O . THR A 1 103 ? 12.977 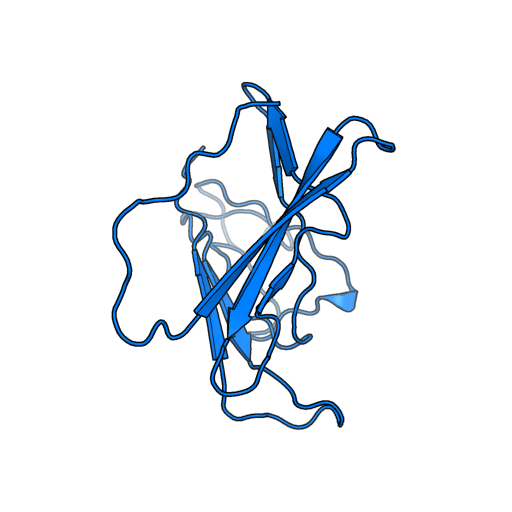4.519 -13.304 1.00 76.50 103 THR A O 1
ATOM 823 N N . ASN A 1 104 ? 12.275 2.474 -12.739 1.00 82.25 104 ASN A N 1
ATOM 824 C CA . ASN A 1 104 ? 10.957 2.864 -12.201 1.00 82.25 104 ASN A CA 1
ATOM 825 C C . ASN A 1 104 ? 9.952 3.488 -13.199 1.00 82.25 104 ASN A C 1
ATOM 827 O O . ASN A 1 104 ? 8.894 3.964 -12.780 1.00 82.25 104 ASN A O 1
ATOM 831 N N . SER A 1 105 ? 10.238 3.460 -14.504 1.00 89.94 105 SER A N 1
ATOM 832 C CA . SER A 1 105 ? 9.293 3.887 -15.545 1.00 89.94 105 SER A CA 1
ATOM 833 C C . SER A 1 105 ? 8.007 3.054 -15.538 1.00 89.94 105 SER A C 1
ATOM 835 O O . SER A 1 105 ? 8.017 1.875 -15.182 1.00 89.94 105 SER A O 1
ATOM 837 N N . ASN A 1 106 ? 6.895 3.676 -15.928 1.00 94.38 106 ASN A N 1
ATOM 838 C CA . ASN A 1 106 ? 5.620 3.005 -16.169 1.00 94.38 106 ASN A CA 1
ATOM 839 C C . ASN A 1 106 ? 5.630 2.248 -17.505 1.00 94.38 106 ASN A C 1
ATOM 841 O O . ASN A 1 106 ? 6.155 2.753 -18.503 1.00 94.38 106 ASN A O 1
ATOM 845 N N . HIS A 1 107 ? 5.011 1.068 -17.517 1.00 94.69 107 HIS A N 1
ATOM 846 C CA . HIS A 1 107 ? 4.860 0.208 -18.694 1.00 94.69 107 HIS A CA 1
ATOM 847 C C . HIS A 1 107 ? 3.377 -0.045 -19.008 1.00 94.69 107 HIS A C 1
ATOM 849 O O . HIS A 1 107 ? 2.531 0.823 -18.796 1.00 94.69 107 HIS A O 1
ATOM 855 N N . TYR A 1 108 ? 3.051 -1.204 -19.574 1.00 95.94 108 TYR A N 1
ATOM 856 C CA . TYR A 1 108 ? 1.784 -1.461 -20.252 1.00 95.94 108 TYR A CA 1
ATOM 857 C C . TYR A 1 108 ? 0.602 -1.599 -19.281 1.00 95.94 108 TYR A C 1
ATOM 859 O O . TYR A 1 108 ? -0.501 -1.146 -19.587 1.00 95.94 108 TYR A O 1
ATOM 867 N N . GLY A 1 109 ? 0.820 -2.217 -18.119 1.00 96.00 109 GLY A N 1
ATOM 868 C CA . GLY A 1 109 ? -0.213 -2.493 -17.120 1.00 96.00 109 GLY A CA 1
ATOM 869 C C . GLY A 1 109 ? -0.399 -1.420 -16.041 1.00 96.00 109 GLY A C 1
ATOM 870 O O . GLY A 1 109 ? 0.516 -0.676 -15.689 1.00 96.00 109 GLY A O 1
ATOM 871 N N . GLN A 1 110 ? -1.597 -1.406 -15.448 1.00 97.38 110 GLN A N 1
ATOM 872 C CA . GLN A 1 110 ? -1.927 -0.647 -14.239 1.00 97.38 110 GLN A CA 1
ATOM 873 C C . GLN A 1 110 ? -2.353 -1.613 -13.124 1.00 97.38 110 GLN A C 1
ATOM 875 O O . GLN A 1 110 ? -3.449 -2.172 -13.143 1.00 97.38 110 GLN A O 1
ATOM 880 N N . HIS A 1 111 ? -1.485 -1.801 -12.132 1.00 97.44 111 HIS A N 1
ATOM 881 C CA . HIS A 1 111 ? -1.683 -2.705 -10.999 1.00 97.44 111 HIS A CA 1
ATOM 882 C C . HIS A 1 111 ? -1.430 -1.976 -9.670 1.00 97.44 111 HIS A C 1
ATOM 884 O O . HIS A 1 111 ? -0.425 -2.227 -8.999 1.00 97.44 111 HIS A O 1
ATOM 890 N N . PRO A 1 112 ? -2.341 -1.078 -9.249 1.00 97.19 112 PRO A N 1
ATOM 891 C CA . PRO A 1 112 ? -2.243 -0.320 -7.999 1.00 97.19 112 PRO A CA 1
ATOM 892 C C . PRO A 1 112 ? -2.594 -1.183 -6.768 1.00 97.19 112 PRO A C 1
ATOM 894 O O . PRO A 1 112 ? -3.461 -0.849 -5.957 1.00 97.19 112 PRO A O 1
ATOM 897 N N . PHE A 1 113 ? -1.929 -2.330 -6.642 1.00 98.12 113 PHE A N 1
ATOM 898 C CA . PHE A 1 113 ? -2.068 -3.280 -5.547 1.00 98.12 113 PHE A CA 1
ATOM 899 C C . PHE A 1 113 ? -0.705 -3.572 -4.933 1.00 98.12 113 PHE A C 1
ATOM 901 O O . PHE A 1 113 ? 0.238 -3.887 -5.655 1.00 98.12 113 PHE A O 1
ATOM 908 N N . TYR A 1 114 ? -0.616 -3.553 -3.607 1.00 97.62 114 TYR A N 1
ATOM 909 C CA . TYR A 1 114 ? 0.570 -4.014 -2.894 1.00 97.62 114 TYR A CA 1
ATOM 910 C C . TYR A 1 114 ? 0.212 -4.968 -1.760 1.00 97.62 114 TYR A C 1
ATOM 912 O O . TYR A 1 114 ? -0.903 -4.961 -1.237 1.00 97.62 114 TYR A O 1
ATOM 920 N N . LEU A 1 115 ? 1.192 -5.775 -1.365 1.00 97.69 115 LEU A N 1
ATOM 921 C CA . LEU A 1 115 ? 1.131 -6.713 -0.255 1.00 97.69 115 LEU A CA 1
ATOM 922 C C . LEU A 1 115 ? 2.244 -6.404 0.743 1.00 97.69 115 LEU A C 1
ATOM 924 O O . LEU A 1 115 ? 3.371 -6.099 0.357 1.00 97.69 115 LEU A O 1
ATOM 928 N N . VAL A 1 116 ? 1.931 -6.521 2.029 1.00 97.38 116 VAL A N 1
ATOM 929 C CA . VAL A 1 116 ? 2.882 -6.362 3.130 1.00 97.38 116 VAL A CA 1
ATOM 930 C C . VAL A 1 116 ? 2.924 -7.647 3.938 1.00 97.38 116 VAL A C 1
ATOM 932 O O . VAL A 1 116 ? 1.894 -8.123 4.424 1.00 97.38 116 VAL A O 1
ATOM 935 N N . MET A 1 117 ? 4.125 -8.196 4.104 1.00 96.19 117 MET A N 1
ATOM 936 C CA . MET A 1 117 ? 4.375 -9.273 5.059 1.00 96.19 117 MET A CA 1
ATOM 937 C C . MET A 1 117 ? 4.628 -8.665 6.437 1.00 96.19 117 MET A C 1
ATOM 939 O O . MET A 1 117 ? 5.592 -7.931 6.635 1.00 96.19 117 MET A O 1
ATOM 943 N N . GLU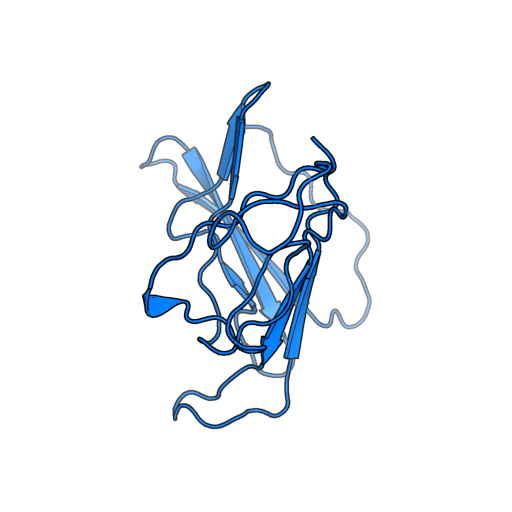 A 1 118 ? 3.757 -8.951 7.395 1.00 95.25 118 GLU A N 1
ATOM 944 C CA . GLU A 1 118 ? 3.782 -8.285 8.694 1.00 95.25 118 GLU A CA 1
ATOM 945 C C . GLU A 1 118 ? 4.866 -8.841 9.615 1.00 95.25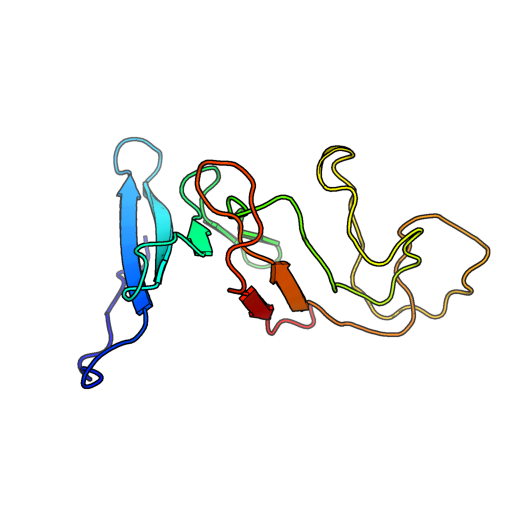 118 GLU A C 1
ATOM 947 O O . GLU A 1 118 ? 5.109 -10.055 9.662 1.00 95.25 118 GLU A O 1
ATOM 952 N N . GLN A 1 119 ? 5.456 -7.958 10.417 1.00 92.25 119 GLN A N 1
ATOM 953 C CA . GLN A 1 119 ? 6.445 -8.313 11.435 1.00 92.25 119 GLN A CA 1
ATOM 954 C C . GLN A 1 119 ? 5.888 -8.136 12.853 1.00 92.25 119 GLN A C 1
ATOM 956 O O . GLN A 1 119 ? 4.930 -7.393 13.077 1.00 92.25 119 GLN A O 1
ATOM 961 N N . THR A 1 120 ? 6.467 -8.862 13.808 1.00 86.12 120 THR A N 1
ATOM 962 C CA . THR A 1 120 ? 6.253 -8.637 15.244 1.00 86.12 120 THR A CA 1
ATOM 963 C C . THR A 1 120 ? 7.078 -7.440 15.730 1.00 86.12 120 THR A C 1
ATOM 965 O O . THR A 1 120 ? 7.878 -6.890 14.979 1.00 86.12 120 THR A O 1
ATOM 968 N N . SER A 1 121 ? 6.921 -7.054 17.001 1.00 80.38 121 SER A N 1
ATOM 969 C CA . SER A 1 121 ? 7.728 -6.000 17.643 1.00 80.38 121 SER A CA 1
ATOM 970 C C . SER A 1 121 ? 9.239 -6.250 17.603 1.00 80.38 121 SER A C 1
ATOM 972 O O . SER A 1 121 ? 10.008 -5.305 17.724 1.00 80.38 121 SER A O 1
ATOM 974 N N . ASP A 1 122 ? 9.651 -7.507 17.430 1.00 83.06 122 ASP A N 1
ATOM 975 C CA . ASP A 1 122 ? 11.053 -7.934 17.440 1.00 83.06 122 ASP A CA 1
ATOM 976 C C . ASP A 1 122 ? 11.593 -8.139 16.010 1.00 83.06 122 ASP A C 1
ATOM 978 O O . ASP A 1 122 ? 12.499 -8.945 15.798 1.00 83.06 122 ASP A O 1
ATOM 982 N N . ASP A 1 123 ? 10.964 -7.506 15.012 1.00 79.06 123 ASP A N 1
ATOM 983 C CA . ASP A 1 123 ? 11.270 -7.629 13.579 1.00 79.06 123 ASP A CA 1
ATOM 984 C C . ASP A 1 123 ? 11.222 -9.066 13.021 1.00 79.06 123 ASP A C 1
ATOM 986 O O . ASP A 1 123 ? 11.740 -9.359 11.938 1.00 79.06 123 ASP A O 1
ATOM 990 N N . LYS A 1 124 ? 10.537 -9.991 13.700 1.00 84.69 124 LYS A N 1
ATOM 991 C CA . LYS A 1 124 ? 10.368 -11.371 13.218 1.00 84.69 124 LYS A CA 1
ATOM 992 C C . LYS A 1 124 ? 9.148 -11.487 12.301 1.00 84.69 124 LYS A C 1
ATOM 994 O O . LYS A 1 124 ? 8.136 -10.834 12.565 1.00 84.69 124 LYS A O 1
ATOM 999 N N . PRO A 1 125 ? 9.179 -12.340 11.259 1.00 84.94 125 PRO A N 1
ATOM 1000 C CA . PRO A 1 125 ? 7.996 -12.623 10.452 1.00 84.94 125 PRO A CA 1
ATOM 1001 C C . PRO A 1 125 ? 6.849 -13.139 11.325 1.00 84.94 125 PRO A C 1
ATOM 1003 O O . PRO A 1 125 ? 6.991 -14.137 12.028 1.00 84.94 125 PRO A O 1
ATOM 1006 N N . SER A 1 126 ? 5.695 -12.475 11.266 1.00 89.00 126 SER A N 1
ATOM 1007 C CA . SER A 1 126 ? 4.507 -12.884 12.031 1.00 89.00 126 SER A CA 1
ATOM 1008 C C . SER A 1 126 ? 3.717 -14.021 11.367 1.00 89.00 126 SER A C 1
ATOM 1010 O O . SER A 1 126 ? 2.774 -14.549 11.954 1.00 89.00 126 SER A O 1
ATOM 1012 N N . GLY A 1 127 ? 4.037 -14.345 10.108 1.00 89.12 127 GLY A N 1
ATOM 1013 C CA . GLY A 1 127 ? 3.229 -15.211 9.242 1.00 89.12 127 GLY A CA 1
ATOM 1014 C C . GLY A 1 127 ? 1.924 -14.566 8.757 1.00 89.12 127 GLY A C 1
ATOM 1015 O O . GLY A 1 127 ? 1.197 -15.169 7.970 1.00 89.12 127 GLY A O 1
ATOM 1016 N N . CYS A 1 128 ? 1.616 -13.344 9.199 1.00 94.25 128 CYS A N 1
ATOM 1017 C CA . CYS A 1 128 ? 0.472 -12.580 8.729 1.00 94.25 128 CYS A CA 1
ATOM 1018 C C . CYS A 1 128 ? 0.851 -11.694 7.539 1.00 94.25 128 CYS A C 1
ATOM 1020 O O . CYS A 1 128 ? 1.988 -11.241 7.406 1.00 94.25 128 CYS A O 1
ATOM 1022 N N . MET A 1 129 ? -0.130 -11.418 6.686 1.00 95.75 129 MET A N 1
ATOM 1023 C CA . MET A 1 129 ? 0.010 -10.502 5.561 1.00 95.75 129 MET A CA 1
ATOM 1024 C C . MET A 1 129 ? -1.284 -9.717 5.356 1.00 95.75 129 MET A C 1
ATOM 1026 O O . MET A 1 129 ? -2.372 -10.181 5.716 1.00 95.75 129 MET A O 1
ATOM 1030 N N . HIS A 1 130 ? -1.171 -8.547 4.744 1.00 97.06 130 HIS A N 1
ATOM 1031 C CA . HIS A 1 130 ? -2.312 -7.798 4.231 1.00 97.06 130 HIS A CA 1
ATOM 1032 C C . HIS A 1 130 ? -1.984 -7.220 2.860 1.00 97.06 130 HIS A C 1
ATOM 1034 O O . HIS A 1 130 ? -0.820 -6.998 2.533 1.00 97.06 130 HIS A O 1
ATOM 1040 N N . GLY A 1 131 ? -3.023 -6.994 2.062 1.00 97.69 131 GLY A N 1
ATOM 1041 C CA . GLY A 1 131 ? -2.913 -6.332 0.772 1.00 97.69 131 GLY A CA 1
ATOM 1042 C C . GLY A 1 131 ? -3.827 -5.121 0.710 1.00 97.69 131 GLY A C 1
ATOM 1043 O O . GLY A 1 131 ? -4.860 -5.083 1.383 1.00 97.69 131 GLY A O 1
ATOM 1044 N N . VAL A 1 132 ? -3.438 -4.144 -0.096 1.00 97.75 132 VAL A N 1
ATOM 1045 C CA . VAL A 1 132 ? -4.208 -2.928 -0.345 1.00 97.75 132 VAL A CA 1
ATOM 1046 C C . VAL A 1 132 ? -4.326 -2.752 -1.847 1.00 97.75 132 VAL A C 1
ATOM 1048 O O . VAL A 1 132 ? -3.322 -2.763 -2.554 1.00 97.75 132 VAL A O 1
ATOM 1051 N N . LEU A 1 133 ? -5.561 -2.599 -2.317 1.00 97.88 133 LEU A N 1
ATOM 1052 C CA . LEU A 1 133 ? -5.893 -2.254 -3.693 1.00 97.88 133 LEU A CA 1
ATOM 1053 C C . LEU A 1 133 ? -6.434 -0.827 -3.705 1.00 97.88 133 LEU A C 1
ATOM 1055 O O . LEU A 1 133 ? -7.443 -0.548 -3.054 1.00 97.88 133 LEU A O 1
ATOM 1059 N N . LEU A 1 134 ? -5.805 0.050 -4.479 1.00 96.62 134 LEU A N 1
ATOM 1060 C CA . LEU A 1 134 ? -6.398 1.327 -4.845 1.00 96.62 134 LEU A CA 1
ATOM 1061 C C . LEU A 1 134 ? -7.151 1.135 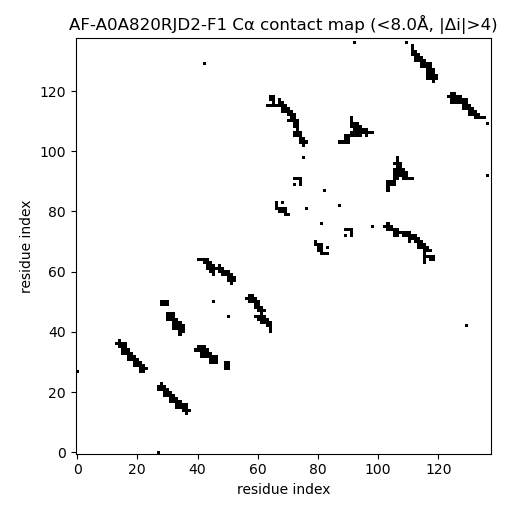-6.161 1.00 96.62 134 LEU A C 1
ATOM 1063 O O . LEU A 1 134 ? -6.554 1.117 -7.230 1.00 96.62 134 LEU A O 1
ATOM 1067 N N . LEU A 1 135 ? -8.471 0.970 -6.088 1.00 97.25 135 LEU A N 1
ATOM 1068 C CA . LEU A 1 135 ? -9.307 0.804 -7.276 1.00 97.25 135 LEU A CA 1
ATOM 1069 C C . LEU A 1 135 ? -9.498 2.158 -7.982 1.00 97.25 135 LEU A C 1
ATOM 1071 O O . LEU A 1 135 ? -10.504 2.838 -7.790 1.00 97.25 135 LEU A O 1
ATOM 1075 N N . ASN A 1 136 ? -8.489 2.571 -8.747 1.00 95.94 136 ASN A N 1
ATOM 1076 C CA . ASN A 1 136 ? -8.434 3.833 -9.477 1.00 95.94 136 ASN A CA 1
ATOM 1077 C C . ASN A 1 136 ? -7.638 3.647 -10.784 1.00 95.94 136 ASN A C 1
ATOM 1079 O O . ASN A 1 136 ? -6.637 2.933 -10.788 1.00 95.94 136 ASN A O 1
ATOM 1083 N N . SER A 1 137 ? -8.089 4.277 -11.871 1.00 95.75 137 SER A N 1
ATOM 1084 C CA . SER A 1 137 ? -7.489 4.192 -13.213 1.00 95.75 137 SER A CA 1
ATOM 1085 C C . SER A 1 137 ? -7.166 5.559 -13.843 1.00 95.75 137 SER A C 1
ATOM 1087 O O . SER A 1 137 ? -7.056 5.638 -15.065 1.00 95.75 137 SER A O 1
ATOM 1089 N N . ASN A 1 138 ? -7.134 6.635 -13.047 1.00 85.12 138 ASN A N 1
ATOM 1090 C CA . ASN A 1 138 ? -6.950 8.018 -13.516 1.00 85.12 138 ASN A CA 1
ATOM 1091 C C . ASN A 1 138 ? -5.481 8.366 -13.754 1.00 85.12 138 ASN A C 1
ATOM 1093 O O . ASN A 1 138 ? -4.617 7.791 -13.056 1.00 85.12 138 ASN A O 1
#

Solvent-accessible surface area (backbone atoms only — not comparable to full-atom values): 8550 Å² total; per-residue (Å²): 132,84,83,85,77,78,79,87,78,78,67,84,83,60,65,59,44,81,48,72,51,66,40,76,89,57,88,51,42,44,28,44,33,36,28,36,60,90,78,64,47,59,64,37,33,14,76,88,69,22,61,47,85,52,100,89,47,76,46,80,41,65,5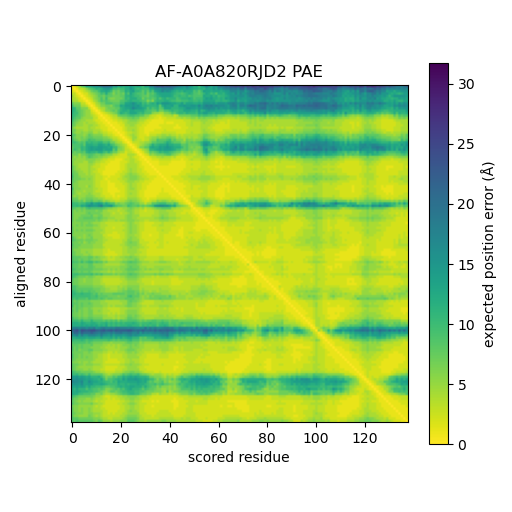4,71,64,45,74,48,33,34,70,56,29,30,51,68,64,99,52,76,62,46,66,63,87,76,63,77,72,70,51,61,47,67,31,98,54,75,88,87,80,59,85,34,41,37,15,67,41,72,37,59,35,38,37,36,48,33,48,45,99,82,75,40,80,61,87,46,70,53,71,50,72,55,96,74,89,122

Organism: NCBI:txid433720

Radius of gyration: 17.37 Å; Cα contacts (8 Å, |Δi|>4): 245; chains: 1; bounding box: 41×38×42 Å

pLDDT: mean 89.44, std 8.39, range [58.38, 98.12]

InterPro domains:
  IPR011013 Galactose mutarotase-like domain superfamily [SSF74650] (27-138)